Protein AF-A0A3A5IA97-F1 (afdb_monomer_lite)

Radius of gyration: 11.83 Å; chains: 1; bounding box: 35×24×24 Å

Structure (mmCIF, N/CA/C/O backbone):
data_AF-A0A3A5IA97-F1
#
_entry.id   AF-A0A3A5IA97-F1
#
loop_
_atom_site.group_PDB
_atom_site.id
_atom_site.type_symbol
_atom_site.label_atom_id
_atom_site.label_alt_id
_atom_site.label_comp_id
_atom_site.label_asym_id
_atom_site.label_entity_id
_atom_site.label_seq_id
_atom_site.pdbx_PDB_ins_code
_atom_site.Cartn_x
_atom_site.Cartn_y
_atom_site.Cartn_z
_atom_site.occupancy
_atom_site.B_iso_or_equiv
_atom_site.auth_seq_id
_atom_site.auth_comp_id
_atom_site.auth_asym_id
_atom_site.auth_atom_id
_atom_site.pdbx_PDB_model_num
ATOM 1 N N . MET A 1 1 ? -8.069 2.044 13.017 1.00 59.34 1 MET A N 1
ATOM 2 C CA . MET A 1 1 ? -7.630 3.389 12.598 1.00 59.34 1 MET A CA 1
ATOM 3 C C . MET A 1 1 ? -7.294 3.332 11.115 1.00 59.34 1 MET A C 1
ATOM 5 O O . MET A 1 1 ? -6.611 2.392 10.715 1.00 59.34 1 MET A O 1
ATOM 9 N N . ILE A 1 2 ? -7.860 4.241 10.320 1.00 63.06 2 ILE A N 1
ATOM 10 C CA . ILE A 1 2 ? -7.601 4.390 8.878 1.00 63.06 2 ILE A CA 1
ATOM 11 C C . ILE A 1 2 ? -6.712 5.626 8.740 1.00 63.06 2 ILE A C 1
ATOM 13 O O . ILE A 1 2 ? -7.001 6.633 9.386 1.00 63.06 2 ILE A O 1
ATOM 17 N N . ARG A 1 3 ? -5.629 5.544 7.966 1.00 71.25 3 ARG A N 1
ATOM 18 C CA . ARG A 1 3 ? -4.690 6.651 7.763 1.00 71.25 3 ARG A CA 1
ATOM 19 C C . ARG A 1 3 ? -4.507 6.915 6.272 1.00 71.25 3 ARG A C 1
ATOM 21 O O . ARG A 1 3 ? -4.460 5.983 5.468 1.00 71.25 3 ARG A O 1
ATOM 28 N N . SER A 1 4 ? -4.406 8.194 5.926 1.00 73.56 4 SER A N 1
ATOM 29 C CA . SER A 1 4 ? -4.002 8.632 4.592 1.00 73.56 4 SER A CA 1
ATOM 30 C C . SER A 1 4 ? -2.575 8.163 4.287 1.00 73.56 4 SER A C 1
ATOM 32 O O . SER A 1 4 ? -1.754 8.038 5.198 1.00 73.56 4 SER A O 1
ATOM 34 N N . LEU A 1 5 ? -2.296 7.903 3.010 1.00 75.31 5 LEU A N 1
ATOM 35 C CA . LEU A 1 5 ? -0.930 7.714 2.513 1.00 75.31 5 LEU A CA 1
ATOM 36 C C . LEU A 1 5 ? -0.203 9.050 2.294 1.00 75.31 5 LEU A C 1
ATOM 38 O O . LEU A 1 5 ? 0.985 9.044 1.997 1.00 75.31 5 LEU A O 1
ATOM 42 N N . GLU A 1 6 ? -0.891 10.186 2.457 1.00 64.50 6 GLU A N 1
ATOM 43 C CA . GLU A 1 6 ? -0.292 11.520 2.370 1.00 64.50 6 GLU A CA 1
ATOM 44 C C . GLU A 1 6 ? 0.902 11.637 3.325 1.00 64.50 6 GLU A C 1
ATOM 46 O O . GLU A 1 6 ? 0.753 11.664 4.548 1.00 64.50 6 GLU A O 1
ATOM 51 N N . GLY A 1 7 ? 2.100 11.660 2.742 1.00 70.12 7 GLY A N 1
ATOM 52 C CA . GLY A 1 7 ? 3.370 11.668 3.462 1.00 70.12 7 GLY A CA 1
ATOM 53 C C . GLY A 1 7 ? 4.355 10.604 2.986 1.00 70.12 7 GLY A C 1
ATOM 54 O O . GLY A 1 7 ? 5.545 10.815 3.163 1.00 70.12 7 GLY A O 1
ATOM 55 N N . VAL A 1 8 ? 3.893 9.526 2.341 1.00 77.88 8 VAL A N 1
ATOM 56 C CA . VAL A 1 8 ? 4.779 8.516 1.744 1.00 77.88 8 VAL A CA 1
ATOM 57 C C . VAL A 1 8 ? 5.297 9.017 0.402 1.00 77.88 8 VAL A C 1
ATOM 59 O O . VAL A 1 8 ? 4.532 9.295 -0.505 1.00 77.88 8 VAL A O 1
ATOM 62 N N . ARG A 1 9 ? 6.600 9.170 0.245 1.00 78.25 9 ARG A N 1
ATOM 63 C CA . ARG A 1 9 ? 7.225 9.667 -0.988 1.00 78.25 9 ARG A CA 1
ATOM 64 C C . ARG A 1 9 ? 8.113 8.622 -1.638 1.00 78.25 9 ARG A C 1
ATOM 66 O O . ARG A 1 9 ? 8.370 8.709 -2.836 1.00 78.25 9 ARG A O 1
ATOM 73 N N . THR A 1 10 ? 8.554 7.631 -0.870 1.00 78.69 10 THR A N 1
ATOM 74 C CA . THR A 1 10 ? 9.453 6.576 -1.343 1.00 78.69 10 THR A CA 1
ATOM 75 C C . THR A 1 10 ? 8.887 5.184 -1.079 1.00 78.69 10 THR A C 1
ATOM 77 O O . THR A 1 10 ? 7.987 4.987 -0.259 1.00 78.69 10 THR A O 1
ATOM 80 N N . LEU A 1 11 ? 9.426 4.190 -1.792 1.00 75.12 11 LEU A N 1
ATOM 81 C CA . LEU A 1 11 ? 9.110 2.781 -1.545 1.00 75.12 11 LEU A CA 1
ATOM 82 C C . LEU A 1 11 ? 9.605 2.323 -0.162 1.00 75.12 11 LEU A C 1
ATOM 84 O O . LEU A 1 11 ? 8.950 1.499 0.461 1.00 75.12 11 LEU A O 1
ATOM 88 N N . GLU A 1 12 ? 10.698 2.887 0.351 1.00 77.94 12 GLU A N 1
ATOM 89 C CA . GLU A 1 12 ? 11.250 2.543 1.672 1.00 77.94 12 GLU A CA 1
ATOM 90 C C . GLU A 1 12 ? 10.327 2.985 2.814 1.00 77.94 12 GLU A C 1
ATOM 92 O O . GLU A 1 12 ? 10.042 2.208 3.724 1.00 77.94 12 GLU A O 1
ATOM 97 N N . GLU A 1 13 ? 9.781 4.204 2.743 1.00 80.00 13 GLU A N 1
ATOM 98 C CA . GLU A 1 13 ? 8.776 4.678 3.706 1.00 80.00 13 GLU A CA 1
ATOM 99 C C . GLU A 1 13 ? 7.511 3.814 3.654 1.00 80.00 13 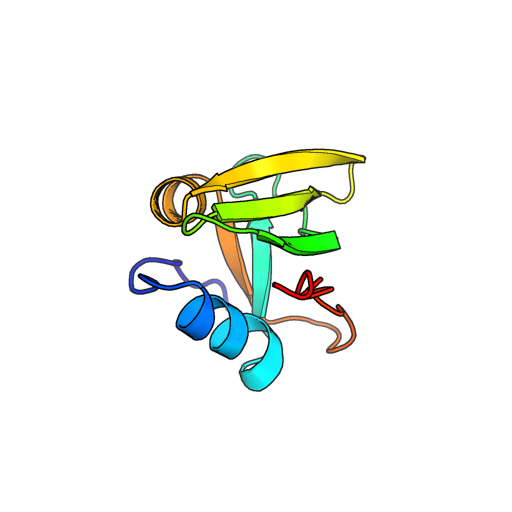GLU A C 1
ATOM 101 O O . GLU A 1 13 ? 6.884 3.520 4.677 1.00 80.00 13 GLU A O 1
ATOM 106 N N . LEU A 1 14 ? 7.142 3.381 2.448 1.00 77.94 14 LEU A N 1
ATOM 107 C CA . LEU A 1 14 ? 6.015 2.494 2.227 1.00 77.94 14 LEU A CA 1
ATOM 108 C C . LEU A 1 14 ? 6.246 1.115 2.880 1.00 77.94 14 LEU A C 1
ATOM 110 O O . LEU A 1 14 ? 5.356 0.592 3.558 1.00 77.94 14 LEU A O 1
ATOM 114 N N . GLU A 1 15 ? 7.438 0.543 2.711 1.00 75.75 15 GLU A N 1
ATOM 115 C CA . GLU A 1 15 ? 7.850 -0.715 3.337 1.00 75.75 15 GLU A CA 1
ATOM 116 C C . GLU A 1 15 ? 7.864 -0.610 4.866 1.00 75.75 15 GLU A C 1
ATOM 118 O O . GLU A 1 15 ? 7.312 -1.485 5.537 1.00 75.75 15 GLU A O 1
ATOM 123 N N . GLU A 1 16 ? 8.404 0.473 5.437 1.00 78.19 16 GLU A N 1
ATOM 124 C CA . GLU A 1 16 ? 8.421 0.680 6.890 1.00 78.19 16 GLU A CA 1
ATOM 125 C C . GLU A 1 16 ? 6.997 0.655 7.472 1.00 78.19 16 GLU A C 1
ATOM 127 O O . GLU A 1 16 ? 6.733 0.007 8.490 1.00 78.19 1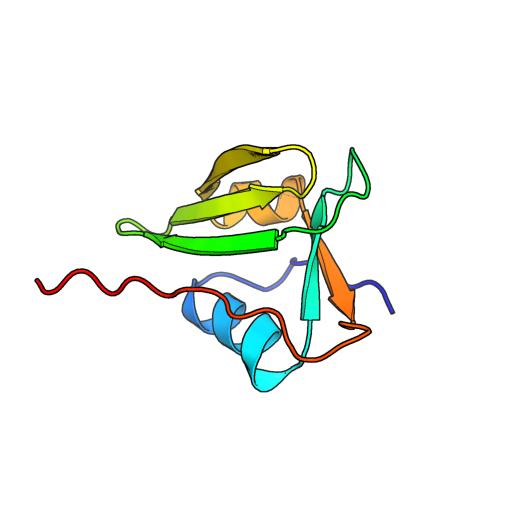6 GLU A O 1
ATOM 132 N N . LEU A 1 17 ? 6.043 1.320 6.817 1.00 76.69 17 LEU A N 1
ATOM 133 C CA . LEU A 1 17 ? 4.660 1.367 7.292 1.00 76.69 17 LEU A CA 1
ATOM 134 C C . LEU A 1 17 ? 3.999 -0.014 7.291 1.00 76.69 17 LEU A C 1
ATOM 136 O O . LEU A 1 17 ? 3.268 -0.349 8.225 1.00 76.69 17 LEU A O 1
ATOM 140 N N . VAL A 1 18 ? 4.258 -0.825 6.271 1.00 73.75 18 VAL A N 1
ATOM 141 C CA . VAL A 1 18 ? 3.619 -2.136 6.141 1.00 73.75 18 VAL A CA 1
ATOM 142 C C . VAL A 1 18 ? 4.286 -3.169 7.039 1.00 73.75 18 VAL A C 1
ATOM 144 O O . VAL A 1 18 ? 3.607 -3.837 7.818 1.00 73.75 18 VAL A O 1
ATOM 147 N N . PHE A 1 19 ? 5.612 -3.268 6.979 1.00 68.62 19 PHE A N 1
ATOM 148 C CA . PHE A 1 19 ? 6.366 -4.306 7.673 1.00 68.62 19 PHE A CA 1
ATOM 149 C C . PHE A 1 19 ? 6.671 -3.965 9.128 1.00 68.62 19 PHE A C 1
ATOM 151 O O . PHE A 1 19 ? 6.487 -4.812 10.000 1.00 68.62 19 PHE A O 1
ATOM 158 N N . ASN A 1 20 ? 7.104 -2.734 9.409 1.00 72.19 20 ASN A N 1
ATOM 159 C CA . ASN A 1 20 ? 7.526 -2.358 10.761 1.00 72.19 20 ASN A CA 1
ATOM 160 C C . ASN A 1 20 ? 6.356 -1.831 11.590 1.00 72.19 20 ASN A C 1
ATOM 162 O O . ASN A 1 20 ? 6.317 -2.032 12.803 1.00 72.19 20 ASN A O 1
ATOM 166 N N . ARG A 1 21 ? 5.383 -1.164 10.952 1.00 74.00 21 ARG A N 1
ATOM 167 C CA . ARG A 1 21 ? 4.245 -0.552 11.661 1.00 74.00 21 ARG A CA 1
ATOM 168 C C . ARG A 1 21 ? 2.925 -1.313 11.532 1.00 74.00 21 ARG A C 1
ATOM 170 O O . ARG A 1 21 ? 1.938 -0.898 12.144 1.00 74.00 21 ARG A O 1
ATOM 177 N N . GLY A 1 22 ? 2.905 -2.428 10.798 1.00 75.75 22 GLY A N 1
ATOM 178 C CA . GLY A 1 22 ? 1.763 -3.343 10.730 1.00 75.75 22 GLY A CA 1
ATOM 179 C C . GLY A 1 22 ? 0.526 -2.727 10.076 1.00 75.75 22 GLY A C 1
ATOM 180 O O . GLY A 1 22 ? -0.593 -2.908 10.565 1.00 75.75 22 GLY A O 1
ATOM 181 N N . TYR A 1 23 ? 0.711 -1.952 9.008 1.00 80.00 23 TYR A N 1
ATOM 182 C CA . TYR A 1 23 ? -0.388 -1.459 8.178 1.00 80.00 23 TYR A CA 1
ATOM 183 C C . TYR A 1 23 ? -0.582 -2.331 6.933 1.00 80.00 23 TYR A C 1
ATOM 185 O O . TYR A 1 23 ? 0.341 -2.956 6.433 1.00 80.00 23 TYR A O 1
ATOM 193 N N . GLU A 1 24 ? -1.797 -2.348 6.402 1.00 80.31 24 GLU A N 1
ATOM 194 C CA . GLU A 1 24 ? -2.138 -2.950 5.116 1.00 80.31 24 GLU A CA 1
ATOM 195 C C . GLU A 1 24 ? -2.711 -1.885 4.189 1.00 80.31 24 GLU A C 1
ATOM 197 O O . GLU A 1 24 ? -3.341 -0.923 4.638 1.00 80.31 24 GLU A O 1
ATOM 202 N N . PHE A 1 25 ? -2.566 -2.095 2.883 1.00 83.44 25 PHE A N 1
ATOM 203 C CA . PHE A 1 25 ? -3.273 -1.287 1.900 1.00 83.44 25 PHE A CA 1
ATOM 204 C C . PHE A 1 25 ? -4.695 -1.781 1.715 1.00 83.44 25 PHE A C 1
ATOM 206 O O . PHE A 1 25 ? -4.963 -2.982 1.597 1.00 83.44 25 PHE A O 1
ATOM 213 N N . ARG A 1 26 ? -5.602 -0.822 1.586 1.00 86.06 26 ARG A N 1
ATOM 214 C CA . ARG A 1 26 ? -6.971 -1.054 1.152 1.00 86.06 26 ARG A CA 1
ATOM 215 C C . ARG A 1 26 ? -7.298 -0.113 0.007 1.00 86.06 26 ARG A C 1
ATOM 217 O O . ARG A 1 26 ? -7.011 1.079 0.083 1.00 86.06 26 ARG A O 1
ATOM 224 N N . CYS A 1 27 ? -7.902 -0.636 -1.054 1.00 86.06 27 CYS A N 1
ATOM 225 C CA . CYS A 1 27 ? -8.404 0.210 -2.130 1.00 86.06 27 CYS A CA 1
ATOM 226 C C . CYS A 1 27 ? -9.560 1.067 -1.598 1.00 86.06 27 CYS A C 1
ATOM 228 O O . CYS A 1 27 ? -10.507 0.535 -1.016 1.00 86.06 27 CYS A O 1
ATOM 230 N N . LYS A 1 28 ? -9.516 2.387 -1.810 1.00 87.50 28 LYS A N 1
ATOM 231 C CA . LYS A 1 28 ? -10.580 3.297 -1.354 1.00 87.50 28 LYS A CA 1
ATOM 232 C C . LYS A 1 28 ? -11.913 2.991 -2.037 1.00 87.50 28 LYS A C 1
ATOM 234 O O . LYS A 1 28 ? -12.946 2.991 -1.375 1.00 87.50 28 LYS A O 1
ATOM 239 N N . LYS A 1 29 ? -11.873 2.692 -3.343 1.00 85.81 29 LYS A N 1
ATOM 240 C CA . LYS A 1 29 ? -13.063 2.464 -4.177 1.00 85.81 29 LYS A CA 1
ATOM 241 C C . LYS A 1 29 ? -13.769 1.154 -3.839 1.00 85.81 29 LYS A C 1
ATOM 243 O O . LYS A 1 29 ? -14.966 1.155 -3.590 1.00 85.81 29 LYS A O 1
ATOM 248 N N . THR A 1 30 ? -13.039 0.040 -3.847 1.00 84.25 30 THR A N 1
ATOM 249 C CA . THR A 1 30 ? -13.634 -1.295 -3.661 1.00 84.25 30 THR A CA 1
ATOM 250 C C . THR A 1 30 ? -13.656 -1.735 -2.203 1.00 84.25 30 THR A C 1
ATOM 252 O O . THR A 1 30 ? -14.294 -2.727 -1.872 1.00 84.25 30 THR A O 1
ATOM 255 N N . ARG A 1 31 ? -12.937 -1.023 -1.321 1.00 85.69 31 ARG A N 1
ATOM 256 C CA . ARG A 1 31 ? -12.695 -1.409 0.080 1.00 85.69 31 ARG A CA 1
ATOM 257 C C . ARG A 1 31 ? -12.014 -2.771 0.219 1.00 85.69 31 ARG A C 1
ATOM 259 O O . ARG A 1 31 ? -11.905 -3.285 1.333 1.00 85.69 31 ARG A O 1
ATOM 266 N N . LEU A 1 32 ? -11.503 -3.323 -0.880 1.00 84.06 32 LEU A N 1
ATOM 267 C CA . LEU A 1 32 ? -10.807 -4.592 -0.878 1.00 84.06 32 LEU A CA 1
ATOM 268 C C . LEU A 1 32 ? -9.383 -4.416 -0.350 1.00 84.06 32 LEU A C 1
ATOM 270 O O . LEU A 1 32 ? -8.696 -3.451 -0.715 1.00 84.06 32 LEU A O 1
ATOM 274 N N . PRO A 1 33 ? -8.927 -5.336 0.509 1.00 82.38 33 PRO A N 1
ATOM 275 C CA . PRO A 1 33 ? -7.542 -5.371 0.926 1.00 82.38 33 PRO A CA 1
ATOM 276 C C . PRO A 1 33 ? -6.625 -5.767 -0.234 1.00 82.38 33 PRO A C 1
ATOM 278 O O . PRO A 1 33 ? -6.982 -6.599 -1.076 1.00 82.38 33 PRO A O 1
ATOM 281 N N . VAL A 1 34 ? -5.415 -5.215 -0.216 1.00 82.19 34 VAL A N 1
ATOM 282 C CA . VAL A 1 34 ? -4.302 -5.696 -1.035 1.00 82.19 34 VAL A CA 1
ATOM 283 C C . VAL A 1 34 ? -3.760 -6.979 -0.414 1.00 82.19 34 VAL A C 1
ATOM 285 O O . VAL A 1 34 ? -3.464 -7.044 0.783 1.00 82.19 34 VAL A O 1
ATOM 288 N N . MET A 1 35 ? -3.653 -8.004 -1.248 1.00 75.19 35 MET A N 1
ATOM 289 C CA . MET A 1 35 ? -3.138 -9.321 -0.897 1.00 75.19 35 MET A CA 1
ATOM 290 C C . MET A 1 35 ? -1.640 -9.425 -1.176 1.00 75.19 35 MET A C 1
ATOM 292 O O . MET A 1 35 ? -0.907 -9.977 -0.360 1.00 75.19 35 MET A O 1
ATOM 296 N N . VAL A 1 36 ? -1.197 -8.869 -2.305 1.00 72.44 36 VAL A N 1
ATOM 297 C CA . VAL A 1 36 ? 0.204 -8.875 -2.733 1.00 72.44 36 VAL A CA 1
ATOM 298 C C . VAL A 1 36 ? 0.623 -7.453 -3.039 1.00 72.44 36 VAL A C 1
ATOM 300 O O . VAL A 1 36 ? -0.082 -6.726 -3.732 1.00 72.44 36 VAL A O 1
ATOM 303 N N . ALA A 1 37 ? 1.782 -7.071 -2.533 1.00 77.69 37 ALA A N 1
ATOM 304 C CA . ALA A 1 37 ? 2.435 -5.836 -2.897 1.00 77.69 37 ALA A CA 1
ATOM 305 C C . ALA A 1 37 ? 3.911 -6.153 -3.166 1.00 77.69 37 ALA A C 1
ATOM 307 O O . ALA A 1 37 ? 4.547 -6.893 -2.412 1.00 77.69 37 ALA A O 1
ATOM 308 N N . THR A 1 38 ? 4.428 -5.667 -4.285 1.00 76.69 38 THR A N 1
ATOM 309 C CA . THR A 1 38 ? 5.798 -5.945 -4.716 1.00 76.69 38 THR A CA 1
ATOM 310 C C . THR A 1 38 ? 6.379 -4.671 -5.312 1.00 76.69 38 THR A C 1
ATOM 312 O O . THR A 1 38 ? 5.865 -4.209 -6.334 1.00 76.69 38 THR A O 1
ATOM 315 N N . PRO A 1 39 ? 7.396 -4.056 -4.687 1.00 74.75 39 PRO A N 1
ATOM 316 C CA . PRO A 1 39 ? 8.116 -2.955 -5.312 1.00 74.75 39 PRO A CA 1
ATOM 317 C C . PRO A 1 39 ? 8.762 -3.451 -6.607 1.00 74.75 39 PRO A C 1
ATOM 319 O O . PRO A 1 39 ? 9.228 -4.586 -6.682 1.00 74.75 39 PRO A O 1
ATOM 322 N N . VAL A 1 40 ? 8.772 -2.601 -7.626 1.00 75.62 40 VAL A N 1
ATOM 323 C CA . VAL A 1 40 ? 9.433 -2.873 -8.906 1.00 75.62 40 VAL A CA 1
ATOM 324 C C . VAL A 1 40 ? 10.308 -1.677 -9.295 1.00 75.62 40 VAL A C 1
ATOM 326 O O . VAL A 1 40 ? 10.111 -0.582 -8.751 1.00 75.62 40 VAL A O 1
ATOM 329 N N . PRO A 1 41 ? 11.273 -1.844 -10.221 1.00 71.38 41 PRO A N 1
ATOM 330 C CA . PRO A 1 41 ? 12.129 -0.745 -10.654 1.00 71.38 41 PRO A CA 1
ATOM 331 C C . PRO A 1 41 ? 11.332 0.499 -11.082 1.00 71.38 41 PRO A C 1
ATOM 333 O O . PRO A 1 41 ? 10.194 0.408 -11.550 1.00 71.38 41 PRO A O 1
ATOM 336 N N . ILE A 1 42 ? 11.969 1.674 -10.988 1.00 74.38 42 ILE A N 1
ATOM 337 C CA . ILE A 1 42 ? 11.404 2.972 -11.408 1.00 74.38 42 ILE A CA 1
ATOM 338 C C . ILE A 1 42 ? 10.273 3.469 -10.474 1.00 74.38 42 ILE A C 1
ATOM 340 O O . ILE A 1 42 ? 9.226 3.913 -10.942 1.00 74.38 42 ILE A O 1
ATOM 344 N N . ASN A 1 43 ? 10.468 3.413 -9.147 1.00 72.06 43 ASN A N 1
ATOM 345 C CA . ASN A 1 43 ? 9.540 3.956 -8.129 1.00 72.06 43 ASN A CA 1
ATOM 346 C C . ASN A 1 43 ? 8.072 3.531 -8.316 1.00 72.06 43 ASN A C 1
ATOM 348 O O . ASN A 1 43 ? 7.132 4.313 -8.130 1.00 72.06 43 ASN A O 1
ATOM 352 N N . LYS A 1 44 ? 7.878 2.271 -8.703 1.00 80.25 44 LYS A N 1
ATOM 353 C CA . LYS A 1 44 ? 6.564 1.669 -8.903 1.00 80.25 44 LYS A CA 1
ATOM 354 C C . LYS A 1 44 ? 6.366 0.512 -7.947 1.00 80.25 44 LYS A C 1
ATOM 356 O O . LYS A 1 44 ? 7.305 -0.098 -7.445 1.00 80.25 44 LYS A O 1
A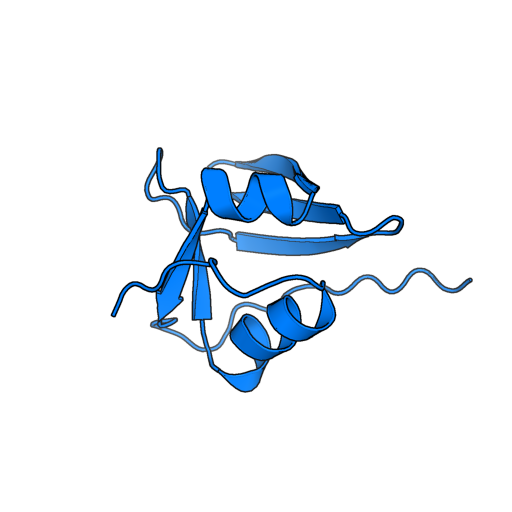TOM 361 N N . ILE A 1 45 ? 5.104 0.183 -7.743 1.00 82.12 45 ILE A N 1
ATOM 362 C CA . ILE A 1 45 ? 4.688 -0.976 -6.977 1.00 82.12 45 ILE A CA 1
ATOM 363 C C . ILE A 1 45 ? 3.621 -1.739 -7.742 1.00 82.12 45 ILE A C 1
ATOM 365 O O . ILE A 1 45 ? 2.675 -1.175 -8.291 1.00 82.12 45 ILE A O 1
ATOM 369 N N . PHE A 1 46 ? 3.787 -3.046 -7.796 1.00 83.50 46 PHE A N 1
ATOM 370 C CA . PHE A 1 46 ? 2.754 -3.959 -8.226 1.00 83.50 46 PHE A CA 1
ATOM 371 C C . PHE A 1 46 ? 1.840 -4.256 -7.040 1.00 83.50 46 PHE A C 1
ATOM 373 O O . PHE A 1 46 ? 2.317 -4.681 -5.989 1.00 83.50 46 PHE A O 1
ATOM 380 N N . LEU A 1 47 ? 0.536 -4.032 -7.198 1.00 84.25 47 LEU A N 1
ATOM 381 C CA . LEU A 1 47 ? -0.470 -4.338 -6.184 1.00 84.25 47 LEU A CA 1
ATOM 382 C C . LEU A 1 47 ? -1.471 -5.344 -6.748 1.00 84.25 47 LEU A C 1
ATOM 384 O O . LEU A 1 47 ? -2.107 -5.079 -7.769 1.00 84.25 47 LEU A O 1
ATOM 388 N N . GLY A 1 48 ? -1.628 -6.469 -6.054 1.00 82.81 48 GLY A N 1
ATOM 389 C CA . GLY A 1 48 ? -2.665 -7.471 -6.274 1.00 82.81 48 GLY A CA 1
ATOM 390 C C . GLY A 1 48 ? -3.745 -7.386 -5.197 1.00 82.81 48 GLY A C 1
ATOM 391 O O . GLY A 1 48 ? -3.458 -7.512 -4.003 1.00 82.81 48 GLY A O 1
ATOM 392 N N . LEU A 1 49 ? -4.988 -7.166 -5.613 1.00 81.81 49 LEU A N 1
ATOM 393 C CA . LEU A 1 49 ? -6.181 -7.180 -4.774 1.00 81.81 49 LEU A CA 1
ATOM 394 C C . LEU A 1 49 ? -6.696 -8.609 -4.560 1.00 81.81 49 LEU A C 1
ATOM 396 O O . LEU A 1 49 ? -6.345 -9.551 -5.267 1.00 81.81 49 LEU A O 1
ATOM 400 N N . THR A 1 50 ? -7.556 -8.760 -3.557 1.00 78.75 50 THR A N 1
ATOM 401 C CA . THR A 1 50 ? -8.192 -10.044 -3.209 1.00 78.75 50 THR A CA 1
ATOM 402 C C . THR A 1 50 ? -9.222 -10.538 -4.223 1.00 78.75 50 THR A C 1
ATOM 404 O O . THR A 1 50 ? -9.551 -11.718 -4.208 1.00 78.75 50 THR A O 1
ATOM 407 N N . ASP A 1 51 ? -9.703 -9.676 -5.119 1.00 78.81 51 ASP A N 1
ATOM 408 C CA . ASP A 1 51 ? -10.596 -10.043 -6.225 1.00 78.81 51 ASP A CA 1
ATOM 409 C C . ASP A 1 51 ? -9.843 -10.558 -7.467 1.00 78.81 51 ASP A C 1
ATOM 411 O O . ASP A 1 51 ? -10.456 -10.802 -8.502 1.00 78.81 51 ASP A O 1
ATOM 415 N N . GLY A 1 52 ? -8.517 -10.714 -7.381 1.00 76.69 52 GLY A N 1
ATOM 416 C CA . GLY A 1 52 ? -7.671 -11.123 -8.502 1.00 76.69 52 GLY A CA 1
ATOM 417 C C . GLY A 1 52 ? -7.250 -9.972 -9.417 1.00 76.69 52 GLY A C 1
ATOM 418 O O . GLY A 1 52 ? -6.451 -10.186 -10.326 1.00 76.69 52 GLY A O 1
ATOM 419 N N . THR A 1 53 ? -7.714 -8.741 -9.174 1.00 81.38 53 THR A N 1
ATOM 420 C CA . THR A 1 53 ? -7.242 -7.568 -9.915 1.00 81.38 53 THR A CA 1
ATOM 421 C C . THR A 1 53 ? -5.805 -7.255 -9.520 1.00 81.38 53 THR A C 1
ATOM 423 O O . THR A 1 53 ? -5.502 -7.091 -8.340 1.00 81.38 53 THR A O 1
ATOM 426 N N . SER A 1 54 ? -4.918 -7.076 -10.496 1.00 82.69 54 SER A N 1
ATOM 427 C CA . SER A 1 54 ? -3.546 -6.648 -10.232 1.00 82.69 54 SER A CA 1
ATOM 428 C C . SER A 1 54 ? -3.083 -5.562 -11.187 1.00 82.69 54 SER A C 1
ATOM 430 O O . SER A 1 54 ? -3.381 -5.622 -12.382 1.00 82.69 54 SER A O 1
ATOM 432 N N . ARG A 1 55 ? -2.351 -4.566 -10.683 1.00 84.31 55 ARG A N 1
ATOM 433 C CA . ARG A 1 55 ? -1.851 -3.458 -11.505 1.00 84.31 55 ARG A CA 1
ATOM 434 C C . ARG A 1 55 ? -0.603 -2.818 -10.900 1.00 84.31 55 ARG A C 1
ATOM 436 O O . ARG A 1 55 ? -0.395 -2.857 -9.690 1.00 84.31 55 ARG A O 1
ATOM 443 N N . TYR A 1 56 ? 0.202 -2.203 -11.762 1.00 84.75 56 TYR A N 1
ATOM 444 C CA . TYR A 1 56 ? 1.312 -1.341 -11.370 1.00 84.75 56 TYR A CA 1
ATOM 445 C C . TYR A 1 56 ? 0.827 0.074 -11.064 1.00 84.75 56 TYR A C 1
ATOM 447 O O . TYR A 1 56 ? 0.069 0.656 -11.841 1.00 84.75 56 TYR A O 1
ATOM 455 N N . PHE A 1 57 ? 1.316 0.635 -9.967 1.00 83.88 57 PHE A N 1
ATOM 456 C CA . PHE A 1 57 ? 1.036 1.997 -9.535 1.00 83.88 57 PHE A CA 1
ATOM 457 C C . PHE A 1 57 ? 2.348 2.729 -9.270 1.00 83.88 57 PHE A C 1
ATOM 459 O O . PHE A 1 57 ? 3.285 2.147 -8.722 1.00 83.88 57 PHE A O 1
ATOM 466 N N . SER A 1 58 ? 2.423 4.008 -9.635 1.00 84.50 58 SER A N 1
ATOM 467 C CA . SER A 1 58 ? 3.406 4.902 -9.014 1.00 84.50 58 SER A CA 1
ATOM 468 C C . SER A 1 58 ? 2.983 5.231 -7.578 1.00 84.50 58 SER A C 1
ATOM 470 O O . SER A 1 58 ? 1.811 5.073 -7.220 1.00 84.50 58 SER A O 1
ATOM 472 N N . ILE A 1 59 ? 3.917 5.728 -6.762 1.00 79.25 59 ILE A N 1
ATOM 473 C CA . ILE A 1 59 ? 3.618 6.207 -5.400 1.00 79.25 59 ILE A CA 1
ATOM 474 C C . ILE A 1 59 ? 2.495 7.260 -5.405 1.00 79.25 59 ILE A C 1
ATOM 476 O O . ILE A 1 59 ? 1.534 7.146 -4.643 1.00 79.25 59 ILE A O 1
ATOM 480 N N . ASP A 1 60 ? 2.530 8.212 -6.340 1.00 80.75 60 ASP A N 1
ATOM 481 C CA . ASP A 1 60 ? 1.489 9.243 -6.444 1.00 80.75 60 ASP A CA 1
ATOM 482 C C . ASP A 1 60 ? 0.097 8.654 -6.735 1.00 80.75 60 ASP A C 1
ATOM 484 O O . ASP A 1 60 ? -0.908 9.063 -6.149 1.00 80.75 60 ASP A O 1
ATOM 488 N N . GLN A 1 61 ? 0.015 7.644 -7.608 1.00 83.75 61 GLN A N 1
ATOM 489 C CA . GLN A 1 61 ? -1.251 6.967 -7.924 1.00 83.75 61 GLN A CA 1
ATOM 490 C C . GLN A 1 61 ? -1.778 6.137 -6.747 1.00 83.75 61 GLN A C 1
ATOM 492 O O . GLN A 1 61 ? -2.995 5.998 -6.561 1.00 83.75 61 GLN A O 1
ATOM 497 N N . LEU A 1 62 ? -0.863 5.601 -5.939 1.00 83.62 62 LEU A N 1
ATOM 498 C CA . LEU A 1 62 ? -1.154 4.880 -4.705 1.00 83.62 62 LEU A CA 1
ATOM 499 C C . LEU A 1 62 ? -1.942 5.771 -3.736 1.00 83.62 62 LEU A C 1
ATOM 501 O O . LEU A 1 62 ? -2.973 5.343 -3.221 1.00 83.62 62 LEU A O 1
ATOM 505 N N . HIS A 1 63 ? -1.526 7.029 -3.558 1.00 82.12 63 HIS A N 1
ATOM 506 C CA . HIS A 1 63 ? -2.187 7.979 -2.651 1.00 82.12 63 HIS A CA 1
ATOM 507 C C . HIS A 1 63 ? -3.631 8.266 -3.041 1.00 82.12 63 HIS A C 1
ATOM 509 O O . HIS A 1 63 ? -4.506 8.415 -2.183 1.00 82.12 63 HIS A O 1
ATOM 515 N N . GLN A 1 64 ? -3.891 8.337 -4.344 1.00 83.75 64 GLN A N 1
ATOM 516 C CA . GLN A 1 64 ? -5.225 8.600 -4.865 1.00 83.75 64 GLN A CA 1
ATOM 517 C C . GLN A 1 64 ? -6.143 7.397 -4.639 1.00 83.75 64 GLN A C 1
ATOM 519 O O . GLN A 1 64 ? -7.276 7.561 -4.185 1.00 83.75 64 GLN A O 1
ATOM 524 N N . SER A 1 65 ? -5.639 6.187 -4.888 1.00 84.81 65 SER A N 1
ATOM 525 C CA . SER A 1 65 ? -6.468 4.980 -4.990 1.00 84.81 65 SER A CA 1
ATOM 526 C C . SER A 1 65 ? -6.525 4.132 -3.716 1.00 84.81 65 SER A C 1
ATOM 528 O O . SER A 1 65 ? -7.458 3.341 -3.553 1.00 84.81 65 SER A O 1
ATOM 530 N N . PHE A 1 66 ? -5.565 4.286 -2.805 1.00 86.75 66 PHE A N 1
ATOM 531 C CA . PHE A 1 66 ? -5.395 3.419 -1.641 1.00 86.75 66 PHE A CA 1
ATOM 532 C C . PHE A 1 66 ? -5.248 4.206 -0.341 1.00 86.75 66 PHE A C 1
ATOM 534 O O . PHE A 1 66 ? -4.885 5.379 -0.313 1.00 86.75 66 PHE A O 1
ATOM 541 N N . GLU A 1 67 ? -5.562 3.537 0.758 1.00 88.44 67 GLU A N 1
ATOM 542 C CA . GLU A 1 67 ? -5.420 4.030 2.125 1.00 88.44 67 GLU A CA 1
ATOM 543 C C . GLU A 1 67 ? -4.748 2.961 2.992 1.00 88.44 67 GLU A C 1
ATOM 545 O O . GLU A 1 67 ? -4.805 1.767 2.675 1.00 88.44 67 GLU A O 1
ATOM 550 N N . LEU A 1 68 ? -4.140 3.384 4.101 1.00 85.25 68 LEU A N 1
ATOM 551 C CA . LEU A 1 68 ? -3.549 2.478 5.077 1.00 85.25 68 LEU A CA 1
ATOM 552 C C . LEU A 1 68 ? -4.563 2.130 6.158 1.00 85.25 68 LEU A C 1
ATOM 554 O O . LEU A 1 68 ? -5.202 2.993 6.767 1.00 85.25 68 LEU A O 1
ATOM 558 N N . VAL A 1 69 ? -4.671 0.844 6.450 1.00 83.94 69 VAL A N 1
ATOM 559 C CA . VAL A 1 69 ? -5.489 0.320 7.539 1.00 83.94 69 VAL A CA 1
ATOM 560 C C . VAL A 1 69 ? -4.630 -0.521 8.459 1.00 83.94 69 VAL A C 1
ATOM 562 O O . VAL A 1 69 ? -3.759 -1.247 8.002 1.00 83.94 69 VAL A O 1
ATOM 565 N N . LYS A 1 70 ? -4.849 -0.428 9.770 1.00 79.31 70 LYS A N 1
ATOM 566 C CA . LYS A 1 70 ? -4.107 -1.264 10.722 1.00 79.31 70 LYS A CA 1
ATOM 567 C C . LYS A 1 70 ? -4.391 -2.746 10.439 1.00 79.31 70 LYS A C 1
ATOM 569 O O . LYS A 1 70 ? -5.562 -3.139 10.429 1.00 79.31 70 LYS A O 1
ATOM 574 N N . ALA A 1 71 ? -3.343 -3.539 10.215 1.00 71.06 71 ALA A N 1
ATOM 575 C CA . ALA A 1 71 ? -3.454 -4.969 9.965 1.00 71.06 71 ALA A CA 1
ATOM 576 C C . ALA A 1 71 ? -4.105 -5.644 11.177 1.00 71.06 71 ALA A C 1
ATOM 578 O O . ALA A 1 71 ? -3.672 -5.448 12.314 1.00 71.06 71 ALA A O 1
ATOM 579 N N . LYS A 1 72 ? -5.157 -6.439 10.954 1.00 66.69 72 LYS A N 1
ATOM 580 C CA . LYS A 1 72 ? -5.756 -7.254 12.028 1.00 66.69 72 LYS A CA 1
ATOM 581 C C . LYS A 1 72 ? -4.947 -8.523 12.313 1.00 66.69 72 LYS A C 1
ATOM 583 O O . LYS A 1 72 ? -5.078 -9.079 13.393 1.00 66.69 72 LYS A O 1
ATOM 588 N N . ASN A 1 73 ? -4.120 -8.964 11.365 1.00 54.81 73 ASN A N 1
ATOM 589 C CA . ASN A 1 73 ? -3.233 -10.112 11.501 1.00 54.81 73 ASN A CA 1
ATOM 590 C C . ASN A 1 73 ? -1.913 -9.811 10.788 1.00 54.81 73 ASN A C 1
ATOM 592 O O . ASN A 1 73 ? -1.893 -9.563 9.588 1.00 54.81 73 ASN A O 1
ATOM 596 N N . ASN A 1 74 ? -0.810 -9.865 11.531 1.00 50.75 74 ASN A N 1
ATOM 597 C CA . ASN A 1 74 ? 0.531 -9.421 11.134 1.00 50.75 74 ASN A CA 1
ATOM 598 C C . ASN A 1 74 ? 1.236 -10.356 10.114 1.00 50.75 74 ASN A C 1
ATOM 600 O O . ASN A 1 74 ? 2.443 -10.560 10.185 1.00 50.75 74 ASN A O 1
ATOM 604 N N . LYS A 1 75 ? 0.487 -11.020 9.219 1.00 50.97 75 LYS A N 1
ATOM 605 C CA . LYS A 1 75 ? 0.975 -12.137 8.381 1.00 50.97 75 LYS A CA 1
ATOM 606 C C . LYS A 1 75 ? 1.007 -11.861 6.875 1.00 50.97 75 LYS A C 1
ATOM 608 O O . LYS A 1 75 ? 1.283 -12.786 6.111 1.00 50.97 75 LYS A O 1
ATOM 613 N N . ARG A 1 76 ? 0.747 -10.636 6.409 1.00 53.28 76 ARG A N 1
ATOM 614 C CA . ARG A 1 76 ? 0.893 -10.330 4.978 1.00 53.28 76 ARG A CA 1
ATOM 615 C C . ARG A 1 76 ? 2.352 -10.042 4.647 1.00 53.28 76 ARG A C 1
ATOM 617 O O . ARG A 1 76 ? 2.873 -8.976 4.942 1.00 53.28 76 ARG A O 1
ATOM 624 N N . LYS A 1 77 ? 3.003 -11.034 4.039 1.00 48.72 77 LYS A N 1
ATOM 625 C CA . LYS A 1 77 ? 4.324 -10.889 3.432 1.00 48.72 77 LYS A CA 1
ATOM 626 C C . LYS A 1 77 ? 4.160 -10.080 2.147 1.00 48.72 77 LYS A C 1
ATOM 628 O O . LYS A 1 77 ? 3.630 -10.595 1.166 1.00 48.72 77 LYS A O 1
ATOM 633 N N . LEU A 1 78 ? 4.593 -8.821 2.152 1.00 53.16 78 LEU A N 1
ATOM 634 C CA . LEU A 1 78 ? 4.977 -8.172 0.902 1.00 53.16 78 LEU A CA 1
ATOM 635 C C . LEU A 1 78 ? 6.149 -8.997 0.352 1.00 53.16 78 LEU A C 1
ATOM 637 O O . LEU A 1 78 ? 7.148 -9.200 1.044 1.00 53.16 78 LEU A O 1
ATOM 641 N N . TYR A 1 79 ? 6.013 -9.534 -0.853 1.00 50.00 79 TYR A N 1
ATOM 642 C CA . TYR A 1 79 ? 7.135 -10.189 -1.511 1.00 50.00 79 TYR A CA 1
ATOM 643 C C . TYR A 1 79 ? 7.907 -9.088 -2.218 1.00 50.00 79 TYR A C 1
ATOM 645 O O . TYR A 1 79 ? 7.543 -8.669 -3.315 1.00 50.00 79 TYR A O 1
ATOM 653 N N . VAL A 1 80 ? 8.946 -8.586 -1.553 1.00 46.47 80 VAL A N 1
ATOM 654 C CA . VAL A 1 80 ? 9.970 -7.764 -2.193 1.00 46.47 80 VAL A CA 1
ATOM 655 C C . VAL A 1 80 ? 10.793 -8.712 -3.053 1.00 46.47 80 VAL A C 1
ATOM 657 O O . VAL A 1 80 ? 11.732 -9.348 -2.578 1.00 46.47 80 VAL A O 1
ATOM 660 N N . VAL A 1 81 ? 10.404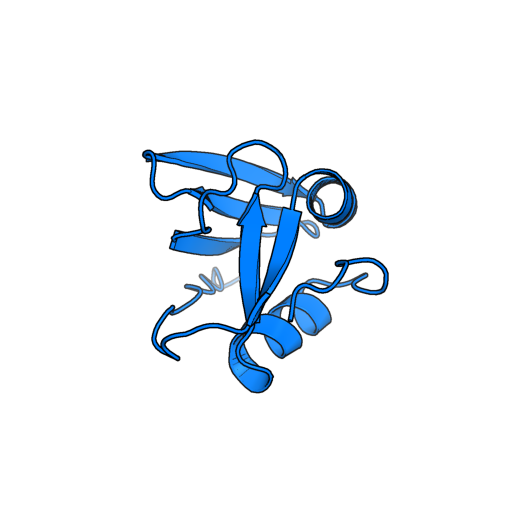 -8.866 -4.316 1.00 41.66 81 VAL A N 1
ATOM 661 C CA . VAL A 1 81 ? 11.282 -9.486 -5.306 1.00 41.66 81 VAL A CA 1
ATOM 662 C C . VAL A 1 81 ? 12.337 -8.435 -5.625 1.00 41.66 81 VAL A C 1
ATOM 664 O O . VAL A 1 81 ? 12.140 -7.581 -6.482 1.00 41.66 81 VAL A O 1
ATOM 667 N N . LYS A 1 82 ? 13.440 -8.443 -4.869 1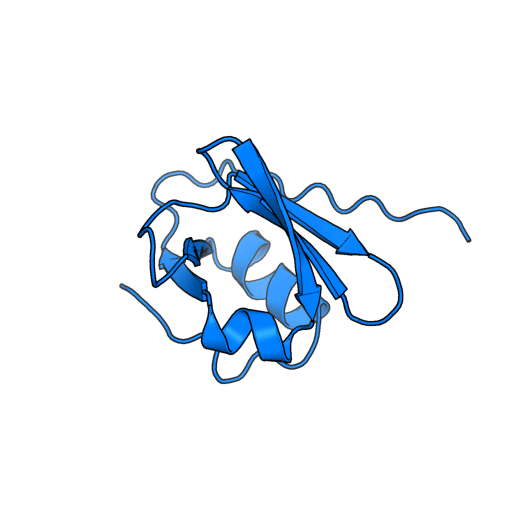.00 39.00 82 LYS A N 1
ATOM 668 C CA . LYS A 1 82 ? 14.669 -7.800 -5.331 1.00 39.00 82 LYS A CA 1
ATOM 669 C C . LYS A 1 82 ? 15.140 -8.633 -6.517 1.00 39.00 82 LYS A C 1
ATOM 671 O O . LYS A 1 82 ? 15.652 -9.731 -6.310 1.00 39.00 82 LYS A O 1
ATOM 676 N N . GLU A 1 83 ? 14.907 -8.168 -7.740 1.00 39.66 83 GLU A N 1
ATOM 677 C CA . GLU A 1 83 ? 15.663 -8.714 -8.864 1.00 39.66 83 GLU A CA 1
ATOM 678 C C . GLU A 1 83 ? 17.153 -8.438 -8.595 1.00 39.66 83 GLU A C 1
ATOM 680 O O . GLU A 1 83 ? 17.496 -7.321 -8.186 1.00 39.66 83 GLU A O 1
ATOM 685 N N . PRO A 1 84 ? 18.036 -9.441 -8.729 1.00 36.25 84 PRO A N 1
ATOM 686 C CA . PRO A 1 84 ? 19.465 -9.189 -8.713 1.00 36.25 84 PRO A CA 1
ATOM 687 C C . PRO A 1 84 ? 19.801 -8.360 -9.958 1.00 36.25 84 PRO A C 1
ATOM 689 O O . PRO A 1 84 ? 19.450 -8.753 -11.070 1.00 36.25 84 PRO A O 1
ATOM 692 N N . LEU A 1 85 ? 20.407 -7.190 -9.732 1.00 37.69 85 LEU A N 1
ATOM 693 C CA . LEU A 1 85 ? 21.039 -6.372 -10.772 1.00 37.69 85 LEU A CA 1
ATOM 694 C C . LEU A 1 85 ? 22.080 -7.182 -11.552 1.00 37.69 85 LEU A C 1
ATOM 696 O O . LEU A 1 85 ? 22.790 -7.987 -10.903 1.00 37.69 85 LEU A O 1
#

Sequence (85 aa):
MIRSLEGVRTLEELEELVFNRGYEFRCKKTRLPVMVATPVPINKIFLGLTDGTSRYFSIDQLHQSFELVKAKNNKRKLYVVKEPL

Secondary structure (DSSP, 8-state):
-EE--TT--SHHHHHIIIIIT-EEEEETTT-PBEEEEEEETTTEEEEEETTS-EEEEEHHHHHHHEEEEE-SSTT----------

Foldseek 3Di:
DWAALVP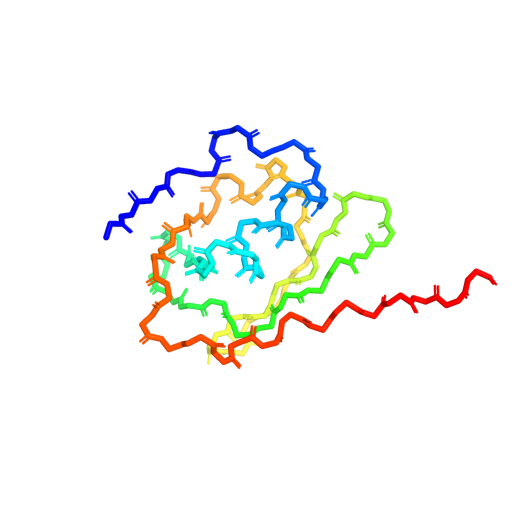DDAVVSVCCCCQVVQKWKAFPVVRFTFQEWEDDPPQWIWTATPVRDIDIDHSVRCRVTIIIDHHPDSPRDHPHPPDDD

pLDDT: mean 73.74, std 13.14, range [36.25, 88.44]